Protein AF-A0A7S3Z0P9-F1 (afdb_monomer)

Radius of gyration: 19.39 Å; Cα contacts (8 Å, |Δi|>4): 156; chains: 1; bounding box: 44×43×57 Å

Structure (mmCIF, N/CA/C/O backbone):
data_AF-A0A7S3Z0P9-F1
#
_entry.id   AF-A0A7S3Z0P9-F1
#
loop_
_atom_site.group_PDB
_atom_site.id
_atom_site.type_symbol
_atom_site.label_atom_id
_atom_site.label_alt_id
_atom_site.label_comp_id
_atom_site.label_asym_id
_atom_site.label_entity_id
_atom_site.label_seq_id
_atom_site.pdbx_PDB_ins_code
_atom_site.Cartn_x
_atom_site.Cartn_y
_atom_sit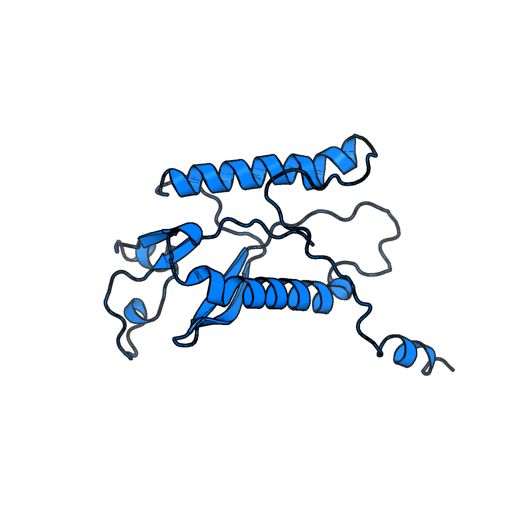e.Cartn_z
_atom_site.occupancy
_atom_site.B_iso_or_equiv
_atom_site.auth_seq_id
_atom_site.auth_comp_id
_atom_site.auth_asym_id
_atom_site.auth_atom_id
_atom_site.pdbx_PDB_model_num
ATOM 1 N N . PHE A 1 1 ? 6.925 -6.290 -12.777 1.00 82.88 1 PHE A N 1
ATOM 2 C CA . PHE A 1 1 ? 6.166 -5.414 -11.856 1.00 82.88 1 PHE A CA 1
ATOM 3 C C . PHE A 1 1 ? 7.035 -5.128 -10.646 1.00 82.88 1 PHE A C 1
ATOM 5 O O . PHE A 1 1 ? 7.783 -6.013 -10.249 1.00 82.88 1 PHE A O 1
ATOM 12 N N . PHE A 1 2 ? 6.942 -3.934 -10.067 1.00 87.25 2 PHE A N 1
ATOM 13 C CA . PHE A 1 2 ? 7.752 -3.536 -8.915 1.00 87.25 2 PHE A CA 1
ATOM 14 C C . PHE A 1 2 ? 6.842 -3.147 -7.755 1.00 87.25 2 PHE A C 1
ATOM 16 O O . PHE A 1 2 ? 5.815 -2.500 -7.970 1.00 87.25 2 PHE A O 1
ATOM 23 N N . LEU A 1 3 ? 7.211 -3.544 -6.539 1.00 91.06 3 LEU A N 1
ATOM 24 C CA . LEU A 1 3 ? 6.485 -3.199 -5.321 1.00 91.06 3 LEU A CA 1
ATOM 25 C C . LEU A 1 3 ? 7.387 -2.420 -4.368 1.00 91.06 3 LEU A C 1
ATOM 27 O O . LEU A 1 3 ? 8.445 -2.901 -3.971 1.00 91.06 3 LEU A O 1
ATOM 31 N N . HIS A 1 4 ? 6.949 -1.226 -3.979 1.00 90.88 4 HIS A N 1
ATOM 32 C CA . HIS A 1 4 ? 7.654 -0.434 -2.980 1.00 90.88 4 HIS A CA 1
ATOM 33 C C . HIS A 1 4 ? 7.457 -1.073 -1.594 1.00 90.88 4 HIS A C 1
ATOM 35 O O . HIS A 1 4 ? 6.323 -1.428 -1.253 1.00 90.88 4 HIS A O 1
ATOM 41 N N . PRO A 1 5 ? 8.512 -1.221 -0.776 1.00 87.94 5 PRO A N 1
ATOM 42 C CA . PRO A 1 5 ? 8.421 -1.945 0.492 1.00 87.94 5 PRO A CA 1
ATOM 43 C C . PRO A 1 5 ? 7.763 -1.123 1.604 1.00 87.94 5 PRO A C 1
ATOM 45 O O . PRO A 1 5 ? 7.182 -1.690 2.532 1.00 87.94 5 PRO A O 1
ATOM 48 N N . ASP A 1 6 ? 7.817 0.212 1.527 1.00 90.56 6 ASP A N 1
ATOM 49 C CA . ASP A 1 6 ? 7.107 1.050 2.491 1.00 90.56 6 ASP A CA 1
ATOM 50 C C . ASP A 1 6 ? 5.616 1.113 2.165 1.00 90.56 6 ASP A C 1
ATOM 52 O O . ASP A 1 6 ? 5.216 1.491 1.061 1.00 90.56 6 ASP A O 1
ATOM 56 N N . GLY A 1 7 ? 4.796 0.836 3.176 1.00 92.12 7 GLY A N 1
ATOM 57 C CA . GLY A 1 7 ? 3.352 1.014 3.149 1.00 92.12 7 GLY A CA 1
ATOM 58 C C . GLY A 1 7 ? 2.849 1.74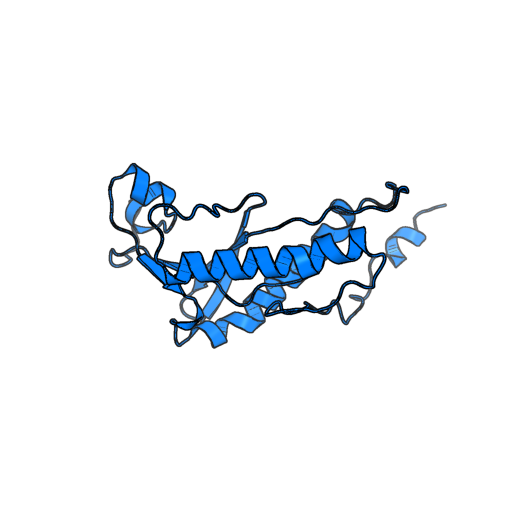0 4.395 1.00 92.12 7 GLY A C 1
ATOM 59 O O . GLY A 1 7 ? 3.593 2.006 5.342 1.00 92.12 7 GLY A O 1
ATOM 60 N N . TYR A 1 8 ? 1.552 2.050 4.407 1.00 93.50 8 TYR A N 1
ATOM 61 C CA . TYR A 1 8 ? 0.901 2.738 5.521 1.00 93.50 8 TYR A CA 1
ATOM 62 C C . TYR A 1 8 ? -0.428 2.083 5.888 1.00 93.50 8 TYR A C 1
ATOM 64 O O . TYR A 1 8 ? -1.339 1.983 5.067 1.00 93.50 8 TYR A O 1
ATOM 72 N N . CYS A 1 9 ? -0.575 1.727 7.159 1.00 93.62 9 CYS A N 1
ATOM 73 C CA . CYS A 1 9 ? -1.839 1.332 7.754 1.00 93.62 9 CYS A CA 1
ATOM 74 C C . CYS A 1 9 ? -2.671 2.582 8.054 1.00 93.62 9 CYS A C 1
ATOM 76 O O . CYS A 1 9 ? -2.242 3.478 8.788 1.00 93.62 9 CYS A O 1
ATOM 78 N N . ARG A 1 10 ? -3.885 2.638 7.501 1.00 93.06 10 ARG A N 1
ATOM 79 C CA . ARG A 1 10 ? -4.888 3.648 7.856 1.00 93.06 10 ARG A CA 1
ATOM 80 C C . ARG A 1 10 ? -5.730 3.099 8.997 1.00 93.06 10 ARG A C 1
ATOM 82 O O . ARG A 1 10 ? -6.455 2.126 8.806 1.00 93.06 10 ARG A O 1
ATOM 89 N N . VAL A 1 11 ? -5.632 3.714 10.168 1.00 91.00 11 VAL A N 1
ATOM 90 C CA . VAL A 1 11 ? -6.267 3.215 11.389 1.00 91.00 11 VAL A CA 1
ATOM 91 C C . VAL A 1 11 ? -7.410 4.142 11.780 1.00 91.00 11 VAL A C 1
ATOM 93 O O . VAL A 1 11 ? -7.240 5.361 11.882 1.00 91.00 11 VAL A O 1
ATOM 96 N N . ASN A 1 12 ? -8.583 3.548 11.993 1.00 91.69 12 ASN A N 1
ATOM 97 C CA . ASN A 1 12 ? -9.680 4.222 12.668 1.00 91.69 12 ASN A CA 1
ATOM 98 C C . ASN A 1 12 ? -9.326 4.312 14.162 1.00 91.69 12 ASN A C 1
ATOM 100 O O . ASN A 1 12 ? -9.103 3.267 14.770 1.00 91.69 12 ASN A O 1
ATOM 104 N N . PRO A 1 13 ? -9.236 5.512 14.761 1.00 86.50 13 PRO A N 1
ATOM 105 C CA . PRO A 1 13 ? -8.835 5.644 16.161 1.00 86.50 13 PRO A CA 1
ATOM 106 C C . PRO A 1 13 ? -9.916 5.173 17.142 1.00 86.50 13 PRO A C 1
ATOM 108 O O . PRO A 1 13 ? -9.651 5.068 18.334 1.00 86.50 13 PRO A O 1
ATOM 111 N N . THR A 1 14 ? -11.142 4.931 16.669 1.00 87.62 14 THR A N 1
ATOM 112 C CA . THR A 1 14 ? -12.215 4.395 17.508 1.00 87.62 14 THR A CA 1
ATOM 113 C C . THR A 1 14 ? -12.117 2.877 17.575 1.00 87.62 14 THR A C 1
ATOM 115 O O . THR A 1 14 ? -11.889 2.226 16.556 1.00 87.62 14 THR A O 1
ATOM 118 N N . GLU A 1 15 ? -12.341 2.317 18.765 1.00 89.31 15 GLU A N 1
ATOM 119 C CA . GLU A 1 15 ? -12.445 0.872 18.969 1.00 89.31 15 GLU A CA 1
ATOM 120 C C . GLU A 1 15 ? -13.442 0.256 17.977 1.00 89.31 15 GLU A C 1
ATOM 122 O O . GLU A 1 15 ? -14.592 0.700 17.863 1.00 89.31 15 GLU A O 1
ATOM 127 N N . TRP A 1 16 ? -12.996 -0.769 17.248 1.00 89.44 16 TRP A N 1
ATOM 128 C CA . TRP A 1 16 ? -13.850 -1.444 16.284 1.00 89.44 16 TRP A CA 1
ATOM 129 C C . TRP A 1 16 ? -14.974 -2.194 16.999 1.00 89.44 16 TRP A C 1
ATOM 131 O O . TRP A 1 16 ? -14.743 -2.968 17.927 1.00 89.44 16 TRP A O 1
ATOM 141 N N . LYS A 1 17 ? -16.206 -1.983 16.534 1.00 90.69 17 LYS A N 1
ATOM 142 C CA . LYS A 1 17 ? -17.403 -2.705 16.975 1.00 90.69 17 LYS A CA 1
ATOM 143 C C . LYS A 1 17 ? -18.256 -2.987 15.761 1.00 90.69 17 LYS A C 1
ATOM 145 O O . LYS A 1 17 ? -18.402 -2.107 14.913 1.00 90.69 17 LYS A O 1
ATOM 150 N N . MET A 1 18 ? -18.863 -4.168 15.697 1.00 92.19 18 MET A N 1
ATOM 151 C CA . MET A 1 18 ? -19.855 -4.462 14.667 1.00 92.19 18 MET A CA 1
ATOM 152 C C . MET A 1 18 ? -20.978 -3.419 14.743 1.00 92.19 18 MET A C 1
ATOM 154 O O . MET A 1 18 ? -21.643 -3.281 15.770 1.00 92.19 18 MET A O 1
ATOM 158 N N . SER A 1 19 ? -21.148 -2.623 13.688 1.00 92.19 19 SER A N 1
ATOM 159 C CA . SER A 1 19 ? -22.099 -1.515 13.692 1.00 92.19 19 SER A CA 1
ATOM 160 C C . SER A 1 19 ? -22.487 -1.100 12.281 1.00 92.19 19 SER A C 1
ATOM 162 O O . SER A 1 19 ? -21.635 -0.994 11.404 1.00 92.19 19 SER A O 1
ATOM 164 N N . ALA A 1 20 ? -23.755 -0.732 12.094 1.00 88.12 20 ALA A N 1
ATOM 165 C CA . ALA A 1 20 ? -24.222 -0.078 10.871 1.00 88.12 20 ALA A CA 1
ATOM 166 C C . ALA A 1 20 ? -23.673 1.357 10.707 1.00 88.12 20 ALA A C 1
ATOM 168 O O . ALA A 1 20 ? -23.778 1.958 9.637 1.00 88.12 20 ALA A O 1
ATOM 169 N N . LY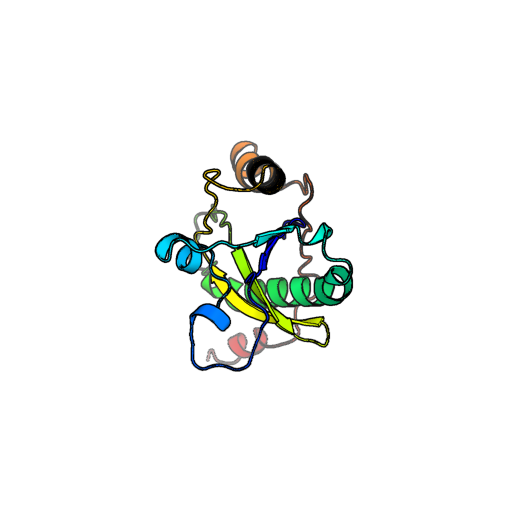S A 1 21 ? -23.076 1.945 11.756 1.00 88.06 21 LYS A N 1
ATOM 170 C CA . LYS A 1 21 ? -22.502 3.293 11.691 1.00 88.06 21 LYS A CA 1
ATOM 171 C C . LYS A 1 21 ? -21.230 3.281 10.847 1.00 88.06 21 LYS A C 1
ATOM 173 O O . LYS A 1 21 ? -20.173 2.863 11.315 1.00 88.06 21 LYS A O 1
ATOM 178 N N . LYS A 1 22 ? -21.312 3.853 9.641 1.00 86.25 22 LYS A N 1
ATOM 179 C CA . LYS A 1 22 ? -20.195 3.964 8.685 1.00 86.25 22 LYS A CA 1
ATOM 180 C C . LYS A 1 22 ? -18.884 4.431 9.320 1.00 86.25 22 LYS A C 1
ATOM 182 O O . LYS A 1 22 ? -17.841 3.862 9.033 1.00 86.25 22 LYS A O 1
ATOM 187 N N . GLY A 1 23 ? -18.930 5.428 10.206 1.00 86.12 23 GLY A N 1
ATOM 188 C CA . GLY A 1 23 ? -17.732 5.980 10.850 1.00 86.12 23 GLY A CA 1
ATOM 189 C C . GLY A 1 23 ? -16.926 4.993 11.698 1.00 86.12 23 GLY A C 1
ATOM 190 O O . GLY A 1 23 ? -15.760 5.261 11.946 1.00 86.12 23 GLY A O 1
ATOM 191 N N . LEU A 1 24 ? -17.513 3.861 12.098 1.00 87.44 24 LEU A N 1
ATOM 192 C CA . LEU A 1 24 ? -16.833 2.787 12.831 1.00 87.44 24 LEU A CA 1
ATOM 193 C C . LEU A 1 24 ? -16.273 1.693 11.910 1.00 87.44 24 LEU A C 1
ATOM 195 O O . LEU A 1 24 ? -15.471 0.880 12.350 1.00 87.44 24 LEU A O 1
ATOM 199 N N . GLN A 1 25 ? -16.689 1.670 10.640 1.00 91.00 25 GLN A N 1
ATOM 200 C CA . GLN A 1 25 ? -16.376 0.592 9.693 1.00 91.00 25 GLN A CA 1
ATOM 201 C C . GLN A 1 25 ? -15.408 1.013 8.581 1.00 91.00 25 GLN A C 1
ATOM 203 O O . GLN A 1 25 ? -15.055 0.198 7.737 1.00 91.00 25 GLN A O 1
ATOM 208 N N . VAL A 1 26 ? -14.998 2.285 8.535 1.00 93.12 26 VAL A N 1
ATOM 209 C CA . VAL A 1 26 ? -14.146 2.821 7.460 1.00 93.12 26 VAL A CA 1
ATOM 210 C C . VAL A 1 26 ? -12.800 3.302 7.979 1.00 93.12 26 VAL A C 1
ATOM 212 O O . VAL A 1 26 ? -12.678 3.763 9.113 1.00 93.12 26 VAL A O 1
ATOM 215 N N . THR A 1 27 ? -11.800 3.255 7.102 1.00 94.69 27 THR A N 1
ATOM 216 C CA . THR A 1 27 ? -10.431 3.729 7.363 1.00 94.69 27 THR A CA 1
ATOM 217 C C . THR A 1 27 ? -9.986 4.824 6.383 1.00 94.69 27 THR A C 1
ATOM 219 O O . THR A 1 27 ? -8.881 5.354 6.493 1.00 94.69 27 THR A O 1
ATOM 222 N N . ASN A 1 28 ? -10.837 5.227 5.428 1.00 92.94 28 ASN A N 1
ATOM 223 C CA . ASN A 1 28 ? -10.498 6.241 4.428 1.00 92.94 28 ASN A CA 1
ATOM 224 C C . ASN A 1 28 ? -10.190 7.597 5.079 1.00 92.94 28 ASN A C 1
ATOM 226 O O . ASN A 1 28 ? -11.076 8.256 5.619 1.00 92.94 28 ASN A O 1
ATOM 230 N N . VAL A 1 29 ? -8.962 8.092 4.915 1.00 89.81 29 VAL A N 1
ATOM 231 C CA . VAL A 1 29 ? -8.528 9.408 5.425 1.00 89.81 29 VAL A CA 1
ATOM 232 C C . VAL A 1 29 ? -9.449 10.549 4.972 1.00 89.81 29 VAL A C 1
ATOM 234 O O . VAL A 1 29 ? -9.710 11.481 5.730 1.00 89.81 29 VAL A O 1
ATOM 237 N N . SER A 1 30 ? -9.963 10.492 3.740 1.00 89.50 30 SER A N 1
ATOM 238 C CA . SER A 1 30 ? -10.878 11.506 3.201 1.00 89.50 30 SER A CA 1
ATOM 239 C C . SER A 1 30 ? -12.193 11.591 3.980 1.00 89.50 30 SER A C 1
ATOM 241 O O . SER A 1 30 ? -12.712 12.691 4.165 1.00 89.50 30 SER A O 1
ATOM 243 N N . TYR A 1 31 ? -12.708 10.463 4.481 1.00 92.38 31 TYR A N 1
ATOM 244 C CA . TYR A 1 31 ? -13.899 10.429 5.325 1.00 92.38 31 TYR A CA 1
ATOM 245 C C . TYR A 1 31 ? -13.656 11.185 6.635 1.00 92.38 31 TYR A C 1
ATOM 247 O O . TYR A 1 31 ? -14.411 12.102 6.957 1.00 92.38 31 TYR A O 1
ATOM 255 N N . PHE A 1 32 ? -12.564 10.867 7.338 1.00 91.00 32 PHE A N 1
ATOM 256 C CA . PHE A 1 32 ? -12.206 11.530 8.595 1.00 91.00 32 PHE A CA 1
ATOM 257 C C . PHE A 1 32 ? -11.961 13.027 8.392 1.00 91.00 32 PHE A C 1
ATOM 259 O O . PHE A 1 32 ? -12.541 13.839 9.107 1.00 91.00 32 PHE A O 1
ATOM 266 N N . LYS A 1 33 ? -11.219 13.416 7.343 1.00 88.94 33 LYS A N 1
ATOM 267 C CA . LYS A 1 33 ? -10.998 14.831 6.997 1.00 88.94 33 LYS A CA 1
ATOM 268 C C . LYS A 1 33 ? -12.305 15.591 6.764 1.00 88.94 33 LYS A C 1
ATOM 270 O O . LYS A 1 33 ? -12.481 16.666 7.325 1.00 88.94 33 LYS A O 1
ATOM 275 N N . ARG A 1 34 ? -13.234 15.041 5.969 1.00 91.62 34 ARG A N 1
ATOM 276 C CA . ARG A 1 34 ? -14.539 15.680 5.697 1.00 91.62 34 ARG A CA 1
ATOM 277 C C . ARG A 1 34 ? -15.403 15.820 6.948 1.00 91.62 34 ARG A C 1
ATOM 279 O O . ARG A 1 34 ? -16.220 16.728 7.017 1.00 91.62 34 ARG A O 1
ATOM 286 N N . LYS A 1 35 ? -15.251 14.912 7.912 1.00 91.25 35 LYS A N 1
ATOM 287 C CA . LYS A 1 35 ? -15.982 14.927 9.185 1.00 91.25 35 LYS A CA 1
ATOM 288 C C . LYS A 1 35 ? -15.247 15.670 10.304 1.00 91.25 35 LYS A C 1
ATOM 290 O O . LYS A 1 35 ? -15.751 15.688 11.418 1.00 91.25 35 LYS A O 1
ATOM 295 N N . ASN A 1 36 ? -14.093 16.273 10.009 1.00 90.19 36 ASN A N 1
ATOM 296 C CA . ASN A 1 36 ? -13.209 16.895 10.994 1.00 90.19 36 ASN A CA 1
ATOM 297 C C . ASN A 1 36 ? -12.865 15.954 12.168 1.00 90.19 36 ASN A C 1
ATOM 299 O O . ASN A 1 36 ? -12.836 16.359 13.325 1.00 90.19 36 ASN A O 1
ATOM 303 N N . LEU A 1 37 ? -12.650 14.675 11.853 1.00 88.94 37 LEU A N 1
ATOM 304 C CA . LEU A 1 37 ? -12.281 13.633 12.805 1.00 88.94 37 LEU A CA 1
ATOM 305 C C . LEU A 1 37 ? -10.787 13.324 12.710 1.00 88.94 37 LEU A C 1
ATOM 307 O O . LEU A 1 37 ? -10.175 13.423 11.640 1.00 88.94 37 LEU A O 1
ATOM 311 N N . THR A 1 38 ? -10.221 12.880 13.827 1.00 87.31 38 THR A N 1
ATOM 312 C CA . THR A 1 38 ? -8.852 12.366 13.890 1.00 87.31 38 THR A CA 1
ATOM 313 C C . THR A 1 38 ? -8.738 11.052 13.118 1.00 87.31 38 THR A C 1
ATOM 315 O O . THR A 1 38 ? -9.663 10.243 13.094 1.00 87.31 38 THR A O 1
ATOM 318 N N . TYR A 1 39 ? -7.588 10.834 12.487 1.00 88.38 39 TYR A N 1
ATOM 319 C CA . TYR A 1 39 ? -7.205 9.570 11.865 1.00 88.38 39 TYR A CA 1
ATOM 320 C C . TYR A 1 39 ? -5.732 9.306 12.157 1.00 88.38 39 TYR A C 1
ATOM 322 O O . TYR A 1 39 ? -4.955 10.252 12.313 1.00 88.38 39 TYR A O 1
ATOM 330 N N . THR A 1 40 ? -5.343 8.035 12.160 1.00 89.25 40 THR A N 1
ATOM 331 C CA . THR A 1 40 ? -3.952 7.640 12.395 1.00 89.25 40 THR A CA 1
ATOM 332 C C . THR A 1 40 ? -3.397 6.949 11.157 1.00 89.25 40 THR A C 1
ATOM 334 O O . THR A 1 40 ? -4.068 6.132 10.523 1.00 89.25 40 THR A O 1
ATOM 337 N N . LEU A 1 41 ? -2.169 7.311 10.795 1.00 90.94 41 LEU A N 1
ATOM 338 C CA . LEU A 1 41 ? -1.384 6.638 9.767 1.00 90.94 41 LEU A CA 1
ATOM 339 C C . LEU A 1 41 ? -0.175 6.023 10.446 1.00 90.94 41 LEU A C 1
ATOM 341 O O . LEU A 1 41 ? 0.571 6.733 11.115 1.00 90.94 41 LEU A O 1
ATOM 345 N N . VAL A 1 42 ? -0.004 4.718 10.280 1.00 91.38 42 VAL A N 1
ATOM 346 C CA . VAL A 1 42 ? 1.099 3.970 10.883 1.00 91.38 42 VAL A CA 1
ATOM 347 C C . VAL A 1 42 ? 1.910 3.344 9.754 1.00 91.38 42 VAL A C 1
ATOM 349 O O . VAL A 1 42 ? 1.320 2.630 8.944 1.00 91.38 42 VAL A O 1
ATOM 352 N N . PRO A 1 43 ? 3.226 3.591 9.653 1.00 93.31 43 PRO A N 1
ATOM 353 C CA . PRO A 1 43 ? 4.080 2.853 8.728 1.00 93.31 43 PRO A CA 1
ATOM 354 C C . PRO A 1 43 ? 3.924 1.349 8.928 1.00 93.31 43 PRO A C 1
ATOM 356 O O . PRO A 1 43 ? 3.931 0.882 10.066 1.00 93.31 43 PRO A O 1
ATOM 359 N N . THR A 1 44 ? 3.842 0.575 7.850 1.00 93.12 44 THR A N 1
ATOM 360 C CA . THR A 1 44 ? 3.737 -0.892 7.940 1.00 93.12 44 THR A CA 1
ATOM 361 C C . THR A 1 44 ? 4.916 -1.509 8.686 1.00 93.12 44 THR A C 1
ATOM 363 O O . THR A 1 44 ? 4.723 -2.434 9.466 1.00 93.12 44 THR A O 1
ATOM 366 N N . LYS A 1 45 ? 6.116 -0.931 8.552 1.00 91.00 45 LYS A N 1
ATOM 367 C CA . LYS A 1 45 ? 7.313 -1.329 9.314 1.00 91.00 45 LYS A CA 1
ATOM 368 C C . LYS A 1 45 ? 7.173 -1.195 10.837 1.00 91.00 45 LYS A C 1
ATOM 370 O O . LYS A 1 45 ? 7.899 -1.854 11.569 1.00 91.00 45 LYS A O 1
ATOM 375 N N . ASN A 1 46 ? 6.257 -0.349 11.317 1.00 92.94 46 ASN A N 1
ATOM 376 C CA . ASN A 1 46 ? 5.987 -0.180 12.747 1.00 92.94 46 ASN A CA 1
ATOM 377 C C . ASN A 1 46 ? 4.931 -1.172 13.259 1.00 92.94 46 ASN A C 1
ATOM 379 O O . ASN A 1 46 ? 4.646 -1.194 14.453 1.00 92.94 46 ASN A O 1
ATOM 383 N N . TRP A 1 47 ? 4.322 -1.973 12.382 1.00 91.50 47 TRP A N 1
ATOM 384 C CA . TRP A 1 47 ? 3.395 -3.021 12.778 1.00 91.50 47 TRP A CA 1
ATOM 385 C C . TRP A 1 47 ? 4.136 -4.356 12.894 1.00 91.50 47 TRP A C 1
ATOM 387 O O . TRP A 1 47 ? 4.502 -4.970 11.896 1.00 91.50 47 TRP A O 1
ATOM 397 N N . THR A 1 48 ? 4.334 -4.815 14.132 1.00 92.56 48 THR A N 1
ATOM 398 C CA . THR A 1 48 ? 5.142 -6.000 14.471 1.00 92.56 48 THR A CA 1
ATOM 399 C C . THR A 1 48 ? 4.733 -7.268 13.720 1.00 92.56 48 THR A C 1
ATOM 401 O O . THR A 1 48 ? 5.596 -8.044 13.323 1.00 92.56 48 THR A O 1
ATOM 404 N N . ASP A 1 49 ? 3.436 -7.469 13.476 1.00 92.88 49 ASP A N 1
ATOM 405 C CA . ASP A 1 49 ? 2.927 -8.656 12.781 1.00 92.88 49 ASP A CA 1
ATOM 406 C C . ASP A 1 49 ? 2.772 -8.475 11.263 1.00 92.88 49 ASP A C 1
ATOM 408 O O . ASP A 1 49 ? 2.383 -9.420 10.572 1.00 92.88 49 ASP A O 1
ATOM 412 N N . PHE A 1 50 ? 3.114 -7.305 10.707 1.00 91.12 50 PHE A N 1
ATOM 413 C CA . PHE A 1 50 ? 3.064 -7.069 9.260 1.00 91.12 50 PHE A CA 1
ATOM 414 C C . PHE A 1 50 ? 3.813 -8.131 8.431 1.00 91.12 50 PHE A C 1
ATOM 416 O O . PHE A 1 50 ? 3.255 -8.572 7.418 1.00 91.12 50 PHE A O 1
ATOM 423 N N . PRO A 1 51 ? 4.996 -8.639 8.850 1.00 94.25 51 PRO A N 1
ATOM 424 C CA . PRO A 1 51 ? 5.688 -9.702 8.122 1.00 94.25 51 PRO A CA 1
ATOM 425 C C . PRO A 1 51 ? 4.842 -10.965 7.896 1.00 94.25 51 PRO A C 1
ATOM 427 O O . PRO A 1 51 ? 5.005 -11.626 6.873 1.00 94.25 51 PRO A O 1
ATOM 430 N N . ARG A 1 52 ? 3.876 -11.273 8.778 1.00 94.75 52 ARG A N 1
ATOM 431 C CA . ARG A 1 52 ? 2.963 -12.423 8.616 1.00 94.75 52 ARG A CA 1
ATOM 432 C C . ARG A 1 52 ? 2.035 -12.283 7.402 1.00 94.75 52 ARG A C 1
ATOM 434 O O . ARG A 1 52 ? 1.551 -13.283 6.878 1.00 94.75 52 ARG A O 1
ATOM 441 N N . SER A 1 53 ? 1.784 -11.049 6.961 1.00 95.62 53 SER A N 1
ATOM 442 C CA . SER A 1 53 ? 0.925 -10.734 5.811 1.00 95.62 53 SER A CA 1
ATOM 443 C C . SER A 1 53 ? 1.715 -10.468 4.527 1.00 95.62 53 SER A C 1
ATOM 445 O O . SER A 1 53 ? 1.158 -10.609 3.439 1.00 95.62 53 SER A O 1
ATOM 447 N N . TRP A 1 54 ? 2.993 -10.086 4.631 1.00 93.75 54 TRP A N 1
ATOM 448 C CA . TRP A 1 54 ? 3.768 -9.515 3.523 1.00 93.75 54 TRP A CA 1
ATOM 449 C C . TRP A 1 54 ? 3.853 -10.421 2.291 1.00 93.75 54 TRP A C 1
ATOM 451 O O . TRP A 1 54 ? 3.472 -10.007 1.199 1.00 93.75 54 TRP A O 1
ATOM 461 N N . GLU A 1 55 ? 4.238 -11.687 2.455 1.00 92.62 55 GLU A N 1
ATOM 462 C CA . GLU A 1 55 ? 4.339 -12.628 1.327 1.00 92.62 55 GLU A CA 1
ATOM 463 C C . GLU A 1 55 ? 2.988 -12.865 0.633 1.00 92.62 55 GLU A C 1
ATOM 465 O O . GLU A 1 55 ? 2.904 -13.001 -0.590 1.00 92.62 55 GLU A O 1
ATOM 470 N N . ARG A 1 56 ? 1.894 -12.856 1.404 1.00 94.81 56 ARG A N 1
ATOM 471 C CA . ARG A 1 56 ? 0.536 -12.974 0.858 1.00 94.81 56 ARG A CA 1
ATOM 472 C C . ARG A 1 56 ? 0.120 -11.706 0.105 1.00 94.81 56 ARG A C 1
ATOM 474 O O . ARG A 1 56 ? -0.537 -11.823 -0.927 1.00 94.81 56 ARG A O 1
ATOM 481 N N . ILE A 1 57 ? 0.523 -10.524 0.580 1.00 95.81 57 ILE A N 1
ATOM 482 C CA . ILE A 1 57 ? 0.319 -9.241 -0.110 1.00 95.81 57 ILE A CA 1
ATOM 483 C C . ILE A 1 57 ? 1.077 -9.236 -1.437 1.00 95.81 57 ILE A C 1
ATOM 485 O O . ILE A 1 57 ? 0.459 -8.999 -2.474 1.00 95.81 57 ILE A O 1
ATOM 489 N N . LYS A 1 58 ? 2.373 -9.576 -1.432 1.00 93.75 58 LYS A N 1
ATOM 490 C CA . LYS A 1 58 ? 3.186 -9.674 -2.653 1.00 93.75 58 LYS A CA 1
ATOM 491 C C . LYS A 1 58 ? 2.541 -10.594 -3.675 1.00 93.75 58 LYS A C 1
ATOM 493 O O . LYS A 1 58 ? 2.335 -10.199 -4.817 1.00 93.75 58 LYS A O 1
ATOM 498 N N . ARG A 1 59 ? 2.123 -11.787 -3.242 1.00 92.44 59 ARG A N 1
ATOM 499 C CA . ARG A 1 59 ? 1.414 -12.736 -4.104 1.00 92.44 59 ARG A CA 1
ATOM 500 C C . ARG A 1 59 ? 0.126 -12.148 -4.685 1.00 92.44 59 ARG A C 1
ATOM 502 O O . ARG A 1 59 ? -0.122 -12.329 -5.872 1.00 92.44 59 ARG A O 1
ATOM 509 N N . ALA A 1 60 ? -0.689 -11.467 -3.880 1.00 94.69 60 ALA A N 1
ATOM 510 C CA . ALA A 1 60 ? -1.931 -10.856 -4.351 1.00 94.69 60 ALA A CA 1
ATOM 511 C C . ALA A 1 60 ? -1.678 -9.743 -5.385 1.00 94.69 60 ALA A C 1
ATOM 513 O O . ALA A 1 60 ? -2.372 -9.697 -6.401 1.00 94.69 60 ALA A O 1
ATOM 514 N N . VAL A 1 61 ? -0.665 -8.896 -5.165 1.00 95.00 61 VAL A N 1
ATOM 515 C CA . VAL A 1 61 ? -0.235 -7.869 -6.130 1.00 95.00 61 VAL A CA 1
ATOM 516 C C . VAL A 1 61 ? 0.234 -8.526 -7.428 1.00 95.00 61 VAL A C 1
ATOM 518 O O . VAL A 1 61 ? -0.292 -8.198 -8.489 1.00 95.00 61 VAL A O 1
ATOM 521 N N . THR A 1 62 ? 1.143 -9.506 -7.353 1.00 91.56 62 THR A N 1
ATOM 522 C CA . THR A 1 62 ? 1.653 -10.227 -8.530 1.00 91.56 62 THR A CA 1
ATOM 523 C C . THR A 1 62 ? 0.525 -10.849 -9.342 1.00 91.56 62 THR A C 1
ATOM 525 O O . THR A 1 62 ? 0.461 -10.630 -10.547 1.00 91.56 62 THR A O 1
ATOM 528 N N . LEU A 1 63 ? -0.380 -11.592 -8.695 1.00 91.25 63 LEU A N 1
ATOM 529 C CA . LEU A 1 63 ? -1.507 -12.228 -9.380 1.00 91.25 63 LEU A CA 1
ATOM 530 C C . LEU A 1 63 ? -2.409 -11.182 -10.040 1.00 91.25 63 LEU A C 1
ATOM 532 O O . LEU A 1 63 ? -2.717 -11.313 -11.215 1.00 91.25 63 LEU A O 1
ATOM 536 N N . THR A 1 64 ? -2.767 -10.107 -9.334 1.00 92.69 64 THR A N 1
ATOM 537 C CA . THR A 1 64 ? -3.618 -9.045 -9.899 1.00 92.69 64 THR A CA 1
ATOM 538 C C . THR A 1 64 ? -2.986 -8.417 -11.142 1.00 92.69 64 THR A C 1
ATOM 540 O O . THR A 1 64 ? -3.651 -8.225 -12.158 1.00 92.69 64 THR A O 1
ATOM 543 N N . CYS A 1 65 ? -1.692 -8.116 -11.079 1.00 89.25 65 CYS A N 1
ATOM 544 C CA . CYS A 1 65 ? -0.948 -7.532 -12.184 1.00 89.25 65 CYS A CA 1
ATOM 545 C C . CYS A 1 65 ? -0.819 -8.489 -13.381 1.00 89.25 65 CYS A C 1
ATOM 547 O O . CYS A 1 65 ? -1.007 -8.061 -14.515 1.00 89.25 65 CYS A O 1
ATOM 549 N N . VAL A 1 66 ? -0.544 -9.776 -13.144 1.00 86.75 66 VAL A N 1
ATOM 550 C CA . VAL A 1 66 ? -0.418 -10.786 -14.210 1.00 86.75 66 VAL A CA 1
ATOM 551 C C . VAL A 1 66 ? -1.763 -11.050 -14.882 1.00 86.75 66 VAL A C 1
ATOM 553 O O . VAL A 1 66 ? -1.845 -11.010 -16.103 1.00 86.75 66 VAL A O 1
ATOM 556 N N . GLU A 1 67 ? -2.832 -11.249 -14.110 1.00 87.62 67 GLU A N 1
ATOM 557 C CA . GLU A 1 67 ? -4.174 -11.524 -14.652 1.00 87.62 67 GLU A CA 1
ATOM 558 C C . GLU A 1 67 ? -4.739 -10.350 -15.473 1.00 87.62 67 GLU A C 1
ATOM 560 O O . GLU A 1 67 ? -5.617 -10.530 -16.313 1.00 87.62 67 GLU A O 1
ATOM 565 N N . THR A 1 68 ? -4.232 -9.132 -15.256 1.00 86.25 68 THR A N 1
ATOM 566 C CA . THR A 1 68 ? -4.657 -7.929 -15.991 1.00 86.25 68 THR A CA 1
ATOM 567 C C . THR A 1 68 ? -3.677 -7.503 -17.087 1.00 86.25 68 THR A C 1
ATOM 569 O O . THR A 1 68 ? -3.998 -6.604 -17.867 1.00 86.25 68 THR A O 1
ATOM 572 N N . GLN A 1 69 ? -2.513 -8.152 -17.209 1.00 83.38 69 GLN A N 1
ATOM 573 C CA . GLN A 1 69 ? -1.419 -7.697 -18.075 1.00 83.38 69 GLN A CA 1
ATOM 574 C C . GLN A 1 69 ? -1.822 -7.598 -19.554 1.00 83.38 69 GLN A C 1
ATOM 576 O O . GLN A 1 69 ? -1.480 -6.620 -20.211 1.00 83.38 69 GLN A O 1
ATOM 581 N N . ASP A 1 70 ? -2.602 -8.557 -20.061 1.00 79.56 70 ASP A N 1
ATOM 582 C CA . ASP A 1 70 ? -2.981 -8.628 -21.479 1.00 79.56 70 ASP A CA 1
ATOM 583 C C . ASP A 1 70 ? -3.961 -7.510 -21.868 1.00 79.56 70 ASP A C 1
ATOM 585 O O . ASP A 1 70 ? -4.000 -7.067 -23.017 1.00 79.56 70 ASP A O 1
ATOM 589 N N . ILE A 1 71 ? -4.746 -7.029 -20.897 1.00 80.50 71 ILE A N 1
ATOM 590 C CA . ILE A 1 71 ? -5.658 -5.891 -21.064 1.00 80.50 71 ILE A CA 1
ATOM 591 C C . ILE A 1 71 ? -4.867 -4.579 -21.004 1.00 80.50 71 ILE A C 1
ATOM 593 O O . ILE A 1 71 ? -5.148 -3.648 -21.757 1.00 80.50 71 ILE A O 1
ATOM 597 N N . MET A 1 72 ? -3.871 -4.513 -20.117 1.00 74.56 72 MET A N 1
ATOM 598 C CA . MET A 1 72 ? -3.040 -3.327 -19.889 1.00 74.56 72 MET A CA 1
ATOM 599 C C . MET A 1 72 ? -1.988 -3.118 -20.990 1.00 74.56 72 MET A C 1
ATOM 601 O O . MET A 1 72 ? -1.603 -1.984 -21.264 1.00 74.56 72 MET A O 1
ATOM 605 N N . HIS A 1 73 ? -1.567 -4.195 -21.655 1.00 69.81 73 HIS A N 1
ATOM 606 C CA . HIS A 1 73 ? -0.614 -4.196 -22.764 1.00 69.81 73 HIS A CA 1
ATOM 607 C C . HIS A 1 73 ? -1.218 -4.885 -23.998 1.00 69.81 73 HIS A C 1
ATOM 609 O O . HIS A 1 73 ? -0.803 -5.987 -24.364 1.00 69.81 73 HIS A O 1
ATOM 615 N N . PRO A 1 74 ? -2.204 -4.264 -24.672 1.00 59.50 74 PRO A N 1
ATOM 616 C CA . PRO A 1 74 ? -2.851 -4.894 -25.809 1.00 59.50 74 PRO A CA 1
ATOM 617 C C . PRO A 1 74 ? -1.837 -5.120 -26.948 1.00 59.50 74 PRO A C 1
ATOM 619 O O . PRO A 1 74 ? -1.138 -4.182 -27.344 1.00 59.50 74 PRO A O 1
ATOM 622 N N . PRO A 1 75 ? -1.804 -6.317 -27.567 1.00 56.03 75 PRO A N 1
ATOM 623 C CA . PRO A 1 75 ? -0.776 -6.728 -28.537 1.00 56.03 75 PRO A CA 1
ATOM 624 C C . PRO A 1 75 ? -0.745 -5.920 -29.850 1.00 56.03 75 PRO A C 1
ATOM 626 O O . PRO A 1 75 ? 0.041 -6.220 -30.743 1.00 56.03 75 PRO A O 1
ATOM 629 N N . ARG A 1 76 ? -1.607 -4.907 -30.003 1.00 52.94 76 ARG A N 1
ATOM 630 C CA . ARG A 1 76 ? -1.739 -4.076 -31.210 1.00 52.94 76 ARG A CA 1
ATOM 631 C C . ARG A 1 76 ? -1.064 -2.705 -31.123 1.00 52.94 76 ARG A C 1
ATOM 633 O O . ARG A 1 76 ? -1.102 -1.974 -32.108 1.00 52.94 76 ARG A O 1
ATOM 640 N N . GLN A 1 77 ? -0.438 -2.339 -30.004 1.00 50.62 77 GLN A N 1
ATOM 641 C CA . GLN A 1 77 ? 0.371 -1.116 -29.937 1.00 50.62 77 GLN A CA 1
ATOM 642 C C . GLN A 1 77 ? 1.806 -1.406 -30.392 1.00 50.62 77 GLN A C 1
ATOM 644 O O . GLN A 1 77 ? 2.716 -1.589 -29.594 1.00 50.62 77 GLN A O 1
ATOM 649 N N . SER A 1 78 ? 2.001 -1.457 -31.709 1.00 48.19 78 SER A N 1
ATOM 650 C CA . SER A 1 78 ? 3.280 -1.749 -32.367 1.00 48.19 78 SER A CA 1
ATOM 651 C C . SER A 1 78 ? 4.307 -0.605 -32.331 1.00 48.19 78 SER A C 1
ATOM 653 O O . SER A 1 78 ? 5.355 -0.734 -32.949 1.00 48.19 78 SER A O 1
ATOM 655 N N . ASN A 1 79 ? 4.056 0.487 -31.597 1.00 49.59 79 ASN A N 1
ATOM 656 C CA . ASN A 1 79 ? 5.010 1.590 -31.415 1.00 49.59 79 ASN A CA 1
ATOM 657 C C . ASN A 1 79 ? 5.423 1.738 -29.939 1.00 49.59 79 ASN A C 1
ATOM 659 O O . ASN A 1 79 ? 5.130 2.720 -29.269 1.00 49.59 79 ASN A O 1
ATOM 663 N N . ASN A 1 80 ? 6.075 0.694 -29.441 1.00 51.28 80 ASN A N 1
ATOM 664 C CA . ASN A 1 80 ? 7.293 0.700 -28.627 1.00 51.28 80 ASN A CA 1
ATOM 665 C C . ASN A 1 80 ? 7.566 1.765 -27.538 1.00 51.28 80 ASN A C 1
ATOM 667 O O . ASN A 1 80 ? 8.741 2.019 -27.305 1.00 51.28 80 ASN A O 1
ATOM 671 N N . ARG A 1 81 ? 6.585 2.353 -26.833 1.00 55.81 81 ARG A N 1
ATOM 672 C CA . ARG A 1 81 ? 6.816 2.987 -25.507 1.00 55.81 81 ARG A CA 1
ATOM 673 C C . ARG A 1 81 ? 5.602 2.832 -24.588 1.00 55.81 81 ARG A C 1
ATOM 675 O O . ARG A 1 81 ? 4.716 3.680 -24.537 1.00 55.81 81 ARG A O 1
ATOM 682 N N . SER A 1 82 ? 5.574 1.719 -23.863 1.00 59.81 82 SER A N 1
ATOM 683 C CA . SER A 1 82 ? 4.657 1.457 -22.752 1.00 59.81 82 SER A CA 1
ATOM 684 C C . SER A 1 82 ? 4.927 2.434 -21.607 1.00 59.81 82 SER A C 1
ATOM 686 O O . SER A 1 82 ? 6.014 2.432 -21.036 1.00 59.81 82 SER A O 1
ATOM 688 N N . GLY A 1 83 ? 3.949 3.278 -21.281 1.00 70.94 83 GLY A N 1
ATOM 689 C CA . GLY A 1 83 ? 4.037 4.168 -20.125 1.00 70.94 83 GLY A CA 1
ATOM 690 C C . GLY A 1 83 ? 4.108 3.391 -18.809 1.00 70.94 83 GLY A C 1
ATOM 691 O O . GLY A 1 83 ? 3.601 2.274 -18.697 1.00 70.94 83 GLY A O 1
ATOM 692 N N . TYR A 1 84 ? 4.712 4.005 -17.798 1.00 79.50 84 TYR A N 1
ATOM 693 C CA . TYR A 1 84 ? 4.715 3.482 -16.436 1.00 79.50 84 TYR A CA 1
ATOM 694 C C . TYR A 1 84 ? 3.515 4.028 -15.665 1.00 79.50 84 TYR A C 1
ATOM 696 O O . TYR A 1 84 ? 3.101 5.171 -15.860 1.00 79.50 84 TYR A O 1
ATOM 704 N N . MET A 1 85 ? 2.962 3.215 -14.769 1.00 85.19 85 MET A N 1
ATOM 705 C CA . MET A 1 85 ? 1.849 3.607 -13.908 1.00 85.19 85 MET A CA 1
ATOM 706 C C . MET A 1 85 ? 2.153 3.277 -12.455 1.00 85.19 85 MET A C 1
ATOM 708 O O . MET A 1 85 ? 2.616 2.183 -12.135 1.00 85.19 85 MET A O 1
ATOM 712 N N . LEU A 1 86 ? 1.847 4.230 -11.577 1.00 89.50 86 LEU A N 1
ATOM 713 C CA . LEU A 1 86 ? 1.896 4.048 -10.135 1.00 89.50 86 LEU A CA 1
ATOM 714 C C . LEU A 1 86 ? 0.501 3.673 -9.630 1.00 89.50 86 LEU A C 1
ATOM 716 O O . LEU A 1 86 ? -0.433 4.471 -9.713 1.00 89.50 86 LEU A O 1
ATOM 720 N N . PHE A 1 87 ? 0.382 2.482 -9.052 1.00 93.44 87 PHE A N 1
ATOM 721 C CA . PHE A 1 87 ? -0.839 2.013 -8.404 1.00 93.44 87 PHE A CA 1
ATOM 722 C C . PHE A 1 87 ? -0.668 1.985 -6.886 1.00 93.44 87 PHE A C 1
ATOM 724 O O . PHE A 1 87 ? 0.417 1.694 -6.385 1.00 93.44 87 PHE A O 1
ATOM 731 N N . ALA A 1 88 ? -1.754 2.217 -6.148 1.00 95.06 88 ALA A N 1
ATOM 732 C CA . ALA A 1 88 ? -1.824 1.876 -4.729 1.00 95.06 88 ALA A CA 1
ATOM 733 C C . ALA A 1 88 ? -2.843 0.766 -4.497 1.00 95.06 88 ALA A C 1
ATOM 735 O O . ALA A 1 88 ? -4.004 0.889 -4.882 1.00 95.06 88 ALA A O 1
ATOM 736 N N . PHE A 1 89 ? -2.398 -0.298 -3.842 1.00 97.44 89 PHE A N 1
ATOM 737 C CA . PHE A 1 89 ? -3.236 -1.424 -3.466 1.00 97.44 89 PHE A CA 1
ATOM 738 C C . PHE A 1 89 ? -3.714 -1.238 -2.029 1.00 97.44 89 PHE A C 1
ATOM 740 O O . PHE A 1 89 ? -2.903 -1.117 -1.109 1.00 97.44 89 PHE A O 1
ATOM 747 N N . ASP A 1 90 ? -5.028 -1.252 -1.837 1.00 97.62 90 ASP A N 1
ATOM 748 C CA . ASP A 1 90 ? -5.637 -1.167 -0.519 1.00 97.62 90 ASP A CA 1
ATOM 749 C C . ASP A 1 90 ? -6.033 -2.572 -0.056 1.00 97.62 90 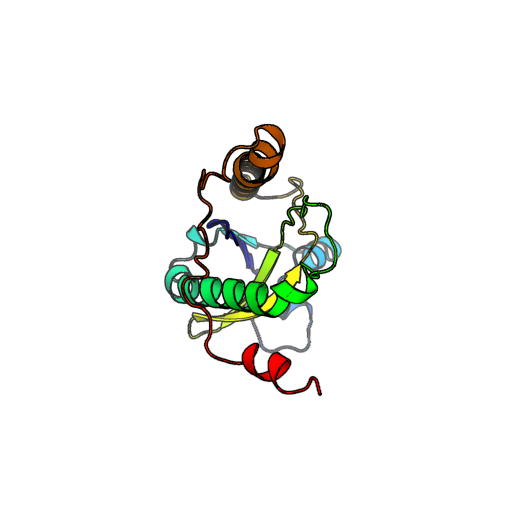ASP A C 1
ATOM 751 O O . ASP A 1 90 ? -6.867 -3.239 -0.670 1.00 97.62 90 ASP A O 1
ATOM 755 N N . PHE A 1 91 ? -5.449 -3.013 1.058 1.00 97.81 91 PHE A N 1
ATOM 756 C CA . PHE A 1 91 ? -5.758 -4.296 1.684 1.00 97.81 91 PHE A CA 1
ATOM 757 C C . PHE A 1 91 ? -6.464 -4.101 3.027 1.00 97.81 91 PHE A C 1
ATOM 759 O O . PHE A 1 91 ? -6.124 -3.200 3.798 1.00 97.81 91 PHE A O 1
ATOM 766 N N . LEU A 1 92 ? -7.404 -4.993 3.335 1.00 97.00 92 LEU A N 1
ATOM 767 C CA . LEU A 1 92 ? -7.881 -5.240 4.692 1.00 97.00 92 LEU A CA 1
ATOM 768 C C . LEU A 1 92 ? -7.196 -6.495 5.223 1.00 97.00 92 LEU A C 1
ATOM 770 O O . LEU A 1 92 ? -7.209 -7.524 4.552 1.00 97.00 92 LEU A O 1
ATOM 774 N N . ILE A 1 93 ? -6.613 -6.426 6.417 1.00 96.06 93 ILE A N 1
ATOM 775 C CA . ILE A 1 93 ? -6.019 -7.601 7.056 1.00 96.06 93 ILE A CA 1
ATOM 776 C C . ILE A 1 93 ? -6.964 -8.112 8.134 1.00 96.06 93 ILE A C 1
ATOM 778 O O . ILE A 1 93 ? -7.435 -7.329 8.960 1.00 96.06 93 ILE A O 1
ATOM 782 N N . ASP A 1 94 ? -7.261 -9.407 8.105 1.00 95.69 94 ASP A N 1
ATOM 783 C CA . ASP A 1 94 ? -8.083 -10.036 9.133 1.00 95.69 94 ASP A CA 1
ATOM 784 C C . ASP A 1 94 ? -7.264 -10.496 10.353 1.00 95.69 94 ASP A C 1
ATOM 786 O O . ASP A 1 94 ? -6.051 -10.304 10.454 1.00 95.69 94 ASP A O 1
ATOM 790 N N . ARG A 1 95 ? -7.970 -11.101 11.309 1.00 94.81 95 ARG A N 1
ATOM 791 C CA . ARG A 1 95 ? -7.431 -11.597 12.586 1.00 94.81 95 ARG A CA 1
ATOM 792 C C . ARG A 1 95 ? -6.417 -12.737 12.425 1.00 94.81 95 ARG A C 1
ATOM 794 O O . ARG A 1 95 ? -5.616 -12.940 13.329 1.00 94.81 95 ARG A O 1
ATOM 801 N N . ASP A 1 96 ? -6.418 -13.425 11.284 1.00 96.44 96 ASP A N 1
ATOM 802 C CA . ASP A 1 96 ? -5.491 -14.516 10.958 1.00 96.44 96 ASP A CA 1
ATOM 803 C C . ASP A 1 96 ? -4.342 -14.038 10.050 1.00 96.44 96 ASP A C 1
ATOM 805 O O . ASP A 1 96 ? -3.655 -14.839 9.402 1.00 96.44 96 ASP A O 1
ATOM 809 N N . TYR A 1 97 ? -4.133 -12.716 9.974 1.00 96.19 97 TYR A N 1
ATOM 810 C CA . TYR A 1 97 ? -3.130 -12.068 9.126 1.00 96.19 97 TYR A CA 1
ATOM 811 C C . TYR A 1 97 ? -3.290 -12.418 7.640 1.00 96.19 97 TYR A C 1
ATOM 813 O O . TYR A 1 97 ? -2.321 -12.479 6.875 1.00 96.19 97 TYR A O 1
ATOM 821 N N . LYS A 1 98 ? -4.518 -12.712 7.201 1.00 97.19 98 LYS A N 1
ATOM 822 C CA . LYS A 1 98 ? -4.814 -12.913 5.787 1.00 97.19 98 LYS A CA 1
ATOM 823 C C . LYS A 1 98 ? -5.169 -11.558 5.161 1.00 97.19 98 LYS A C 1
ATOM 825 O O . LYS A 1 98 ? -6.097 -10.891 5.627 1.00 97.19 98 LYS A O 1
ATOM 830 N N . PRO A 1 99 ? -4.452 -11.138 4.103 1.00 97.50 99 PRO A N 1
ATOM 831 C CA . PRO A 1 99 ? -4.797 -9.939 3.363 1.00 97.50 99 PRO A CA 1
ATOM 832 C C . PRO A 1 99 ? -5.971 -10.199 2.419 1.00 97.50 99 PRO A C 1
ATOM 834 O O . PRO A 1 99 ? -6.006 -11.195 1.694 1.00 97.50 99 PRO A O 1
ATOM 837 N N . TRP A 1 100 ? -6.896 -9.250 2.389 1.00 97.88 100 TRP A N 1
ATOM 838 C CA . TRP A 1 100 ? -8.018 -9.177 1.465 1.00 97.88 100 TRP A CA 1
ATOM 839 C C . TRP A 1 100 ? -7.857 -7.917 0.623 1.00 97.88 100 TRP A C 1
ATOM 841 O O . TRP A 1 100 ? -7.887 -6.808 1.157 1.00 97.88 100 TRP A O 1
ATOM 851 N N . LEU A 1 101 ? -7.636 -8.083 -0.683 1.00 97.94 101 LEU A N 1
ATOM 852 C CA . LEU A 1 101 ? -7.559 -6.958 -1.612 1.00 97.94 101 LEU A CA 1
ATOM 853 C C . LEU A 1 101 ? -8.934 -6.284 -1.693 1.00 97.94 101 LEU A C 1
ATOM 855 O O . LEU A 1 101 ? -9.916 -6.947 -2.021 1.00 97.94 101 LEU A O 1
ATOM 859 N N . LEU A 1 102 ? -9.001 -4.991 -1.377 1.00 97.50 102 LEU A N 1
ATOM 860 C CA . LEU A 1 102 ? -10.233 -4.204 -1.450 1.00 97.50 102 LEU A CA 1
ATOM 861 C C . LEU A 1 102 ? -10.356 -3.492 -2.795 1.00 97.50 102 LEU A C 1
ATOM 863 O O . LEU A 1 102 ? -11.372 -3.612 -3.472 1.00 97.50 102 LEU A O 1
ATOM 867 N N . GLU A 1 103 ? -9.324 -2.735 -3.164 1.00 97.06 103 GLU A N 1
ATOM 868 C CA . GLU A 1 103 ? -9.295 -1.930 -4.383 1.00 97.06 103 GLU A CA 1
ATOM 869 C C . GLU A 1 103 ? -7.856 -1.653 -4.838 1.00 97.06 103 GLU A C 1
ATOM 871 O O . GLU A 1 103 ? -6.904 -1.725 -4.053 1.00 97.06 103 GLU A O 1
ATOM 876 N N . VAL A 1 104 ? -7.714 -1.307 -6.120 1.00 96.38 104 VAL A N 1
ATOM 877 C CA . VAL A 1 104 ? -6.469 -0.817 -6.719 1.00 96.38 104 VAL A CA 1
ATOM 878 C C . VAL A 1 104 ? -6.723 0.583 -7.261 1.00 96.38 104 VAL A C 1
ATOM 880 O O . VAL A 1 104 ? -7.526 0.783 -8.170 1.00 96.38 104 VAL A O 1
ATOM 883 N N . ASN A 1 105 ? -6.038 1.567 -6.692 1.00 95.69 105 ASN A N 1
ATOM 884 C CA . ASN A 1 105 ? -6.178 2.970 -7.046 1.00 95.69 105 ASN A CA 1
ATOM 885 C C . ASN A 1 105 ? -5.139 3.357 -8.107 1.00 95.69 105 ASN A C 1
ATOM 887 O O . ASN A 1 105 ? -3.942 3.357 -7.824 1.00 95.69 105 ASN A O 1
ATOM 891 N N . ALA A 1 106 ? -5.598 3.746 -9.302 1.00 90.94 106 ALA A N 1
ATOM 892 C CA . ALA A 1 106 ? -4.745 4.206 -10.409 1.00 90.94 106 ALA A CA 1
ATOM 893 C C . ALA A 1 106 ? -4.191 5.635 -10.232 1.00 90.94 106 ALA A C 1
ATOM 895 O O . ALA A 1 106 ? -3.315 6.061 -10.975 1.00 90.94 106 ALA A O 1
ATOM 896 N N . SER A 1 107 ? -4.709 6.391 -9.260 1.00 90.81 107 SER A N 1
ATOM 897 C CA . SER A 1 107 ? -4.251 7.749 -8.942 1.00 90.81 107 SER A CA 1
ATOM 898 C C . SER A 1 107 ? -4.197 7.944 -7.423 1.00 90.81 107 SER A C 1
ATOM 900 O O . SER A 1 107 ? -5.087 8.578 -6.840 1.00 90.81 107 SER A O 1
ATOM 902 N N . PRO A 1 108 ? -3.189 7.373 -6.742 1.00 92.31 108 PRO A N 1
ATOM 903 C CA . PRO A 1 108 ? -3.087 7.463 -5.294 1.00 92.31 108 PRO A CA 1
ATOM 904 C C . PRO A 1 108 ? -2.887 8.896 -4.787 1.00 92.31 108 PRO A C 1
ATOM 906 O O . PRO A 1 108 ? -2.261 9.748 -5.413 1.00 92.31 108 PRO A O 1
ATOM 909 N N . GLY A 1 109 ? -3.413 9.171 -3.592 1.00 86.88 109 GLY A N 1
ATOM 910 C CA . GLY A 1 109 ? -3.295 10.481 -2.955 1.00 86.88 109 GLY A CA 1
ATOM 911 C C . GLY A 1 109 ? -1.905 10.744 -2.364 1.00 86.88 109 GLY A C 1
ATOM 912 O O . GLY A 1 109 ? -1.713 10.559 -1.159 1.00 86.88 109 GLY A O 1
ATOM 913 N N . CYS A 1 110 ? -0.984 11.273 -3.169 1.00 85.50 110 CYS A N 1
ATOM 914 C CA . CYS A 1 110 ? 0.421 11.524 -2.807 1.00 85.50 110 CYS A CA 1
ATOM 915 C C . CYS A 1 110 ? 0.712 12.914 -2.195 1.00 85.50 110 CYS A C 1
ATOM 917 O O . CYS A 1 110 ? 1.854 13.366 -2.153 1.00 85.50 110 CYS A O 1
ATOM 919 N N . SER A 1 111 ? -0.303 13.637 -1.709 1.00 82.00 111 SER A N 1
ATOM 920 C CA . SER A 1 111 ? -0.106 14.995 -1.181 1.00 82.00 111 SER A CA 1
ATOM 921 C C . SER A 1 111 ? 0.704 15.011 0.125 1.00 82.00 111 SER A C 1
ATOM 923 O O . SER A 1 111 ? 0.322 14.329 1.081 1.00 82.00 111 SER A O 1
ATOM 925 N N . ARG A 1 112 ? 1.693 15.910 0.232 1.00 80.25 112 ARG A N 1
ATOM 926 C CA . ARG A 1 112 ? 2.464 16.172 1.471 1.00 80.25 112 ARG A CA 1
ATOM 927 C C . ARG A 1 112 ? 1.644 16.829 2.592 1.00 80.25 112 ARG A C 1
ATOM 929 O O . ARG A 1 112 ? 1.973 16.702 3.766 1.00 80.25 112 ARG A O 1
ATOM 936 N N . ARG A 1 113 ? 0.568 17.551 2.252 1.00 76.75 113 ARG A N 1
ATOM 937 C CA . ARG A 1 113 ? -0.198 18.364 3.216 1.00 76.75 113 ARG A CA 1
ATOM 938 C C . ARG A 1 113 ? -0.817 17.510 4.327 1.00 76.75 113 ARG A C 1
ATOM 940 O O . ARG A 1 113 ? -1.595 16.593 4.050 1.00 76.75 113 ARG A O 1
ATOM 947 N N . ARG A 1 114 ? -0.559 17.899 5.584 1.00 74.00 114 ARG A N 1
ATOM 948 C CA . ARG A 1 114 ? -1.111 17.264 6.799 1.00 74.00 114 ARG A CA 1
ATOM 949 C C . ARG A 1 114 ? -0.819 15.752 6.856 1.00 74.00 114 ARG A C 1
ATOM 951 O O . ARG A 1 114 ? -1.699 14.957 7.194 1.00 74.00 114 ARG A O 1
ATOM 958 N N . ARG A 1 115 ? 0.390 15.355 6.447 1.00 82.19 115 ARG A N 1
ATOM 959 C CA . ARG A 1 115 ? 0.909 13.988 6.576 1.00 82.19 115 ARG A CA 1
ATOM 960 C C . ARG A 1 115 ? 2.044 13.956 7.608 1.00 82.19 115 ARG A C 1
ATOM 962 O O . ARG A 1 115 ? 2.755 14.953 7.721 1.00 82.19 115 ARG A O 1
ATOM 969 N N . PRO A 1 116 ? 2.221 12.837 8.327 1.00 85.12 116 PRO A N 1
ATOM 970 C CA . PRO A 1 116 ? 3.411 12.599 9.140 1.00 85.12 116 PRO A CA 1
ATOM 971 C C . PRO A 1 116 ? 4.707 12.730 8.318 1.00 85.12 116 PRO A C 1
ATOM 973 O O . PRO A 1 116 ? 4.716 12.419 7.123 1.00 85.12 116 PRO A O 1
ATOM 976 N N . ALA A 1 117 ? 5.788 13.218 8.933 1.00 87.88 117 ALA A N 1
ATOM 977 C CA . ALA A 1 117 ? 7.051 13.500 8.240 1.00 87.88 117 ALA A CA 1
ATOM 978 C C . ALA A 1 117 ? 7.685 12.237 7.631 1.00 87.88 117 ALA A C 1
ATOM 980 O O . ALA A 1 117 ? 8.183 12.263 6.510 1.00 87.88 117 ALA A O 1
ATOM 981 N N . ASP A 1 118 ? 7.592 11.110 8.326 1.00 86.50 118 ASP A N 1
ATOM 982 C CA . ASP A 1 118 ? 8.007 9.791 7.852 1.00 86.50 118 ASP A CA 1
ATOM 983 C C . ASP A 1 118 ? 7.249 9.358 6.584 1.00 86.50 118 ASP A C 1
ATOM 985 O O . ASP A 1 118 ? 7.858 8.803 5.670 1.00 86.50 118 ASP A O 1
ATOM 989 N N . MET A 1 119 ? 5.951 9.674 6.478 1.00 88.88 119 MET A N 1
ATOM 990 C CA . MET A 1 119 ? 5.167 9.453 5.254 1.00 88.88 119 MET A CA 1
ATOM 991 C C . MET A 1 119 ? 5.626 10.338 4.110 1.00 88.88 119 MET A C 1
ATOM 993 O O . MET A 1 119 ? 5.732 9.869 2.981 1.00 88.88 119 MET A O 1
ATOM 997 N N . VAL A 1 120 ? 5.918 11.606 4.390 1.00 90.50 120 VAL A N 1
ATOM 998 C CA . VAL A 1 120 ? 6.460 12.517 3.379 1.00 90.50 120 VAL A CA 1
ATOM 999 C C . VAL A 1 120 ? 7.801 12.006 2.856 1.00 90.50 120 VAL A C 1
ATOM 1001 O O . VAL A 1 120 ? 7.990 11.971 1.645 1.00 90.50 120 VAL A O 1
ATOM 1004 N N . ASN A 1 121 ? 8.687 11.548 3.740 1.00 90.25 121 ASN A N 1
ATOM 1005 C CA . ASN A 1 121 ? 9.993 11.013 3.357 1.00 90.25 121 ASN A CA 1
ATOM 1006 C C . ASN A 1 121 ? 9.872 9.716 2.544 1.00 90.25 121 ASN A C 1
ATOM 1008 O O . ASN A 1 121 ? 10.603 9.536 1.576 1.00 90.25 121 ASN A O 1
ATOM 1012 N N . SER A 1 122 ? 8.938 8.831 2.904 1.00 89.81 122 SER A N 1
ATOM 1013 C CA . SER A 1 122 ? 8.704 7.588 2.155 1.00 89.81 122 SER A CA 1
ATOM 1014 C C . SER A 1 122 ? 8.102 7.854 0.776 1.00 89.81 122 SER A C 1
ATOM 1016 O O . SER A 1 122 ? 8.515 7.233 -0.195 1.00 89.81 122 SER A O 1
ATOM 1018 N N . LEU A 1 123 ? 7.187 8.825 0.659 1.00 90.56 123 LEU A N 1
ATOM 1019 C CA . LEU A 1 123 ? 6.676 9.270 -0.640 1.00 90.56 123 LEU A CA 1
ATOM 1020 C C . LEU A 1 123 ? 7.777 9.896 -1.502 1.00 90.56 123 LEU A C 1
ATOM 1022 O O . LEU A 1 123 ? 7.819 9.620 -2.694 1.00 90.56 123 LEU A O 1
ATOM 1026 N N . GLN A 1 124 ? 8.647 10.725 -0.916 1.00 91.00 124 GLN A N 1
ATOM 1027 C CA . GLN A 1 124 ? 9.762 11.340 -1.637 1.00 91.00 124 GLN A CA 1
ATOM 1028 C C . GLN A 1 124 ? 10.693 10.266 -2.211 1.00 91.00 124 GLN A C 1
ATOM 1030 O O . GLN A 1 124 ? 10.876 10.227 -3.420 1.00 91.00 124 GLN A O 1
ATOM 1035 N N . ARG A 1 125 ? 11.159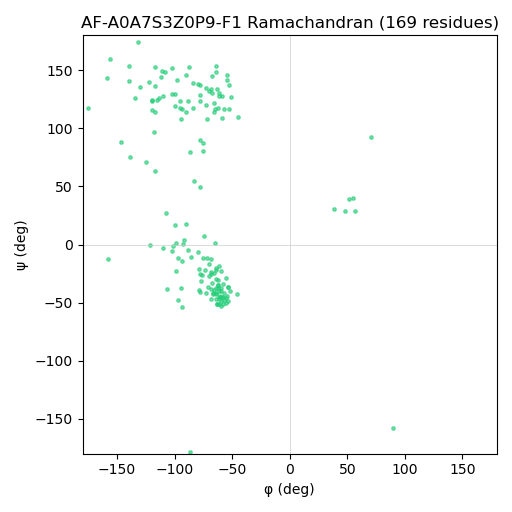 9.330 -1.370 1.00 90.00 125 ARG A N 1
ATOM 1036 C CA . ARG A 1 125 ? 11.982 8.189 -1.802 1.00 90.00 125 ARG A CA 1
ATOM 1037 C C . ARG A 1 125 ? 11.304 7.376 -2.905 1.00 90.00 125 ARG A C 1
ATOM 1039 O O . ARG A 1 125 ? 11.936 7.083 -3.907 1.00 90.00 125 ARG A O 1
ATOM 1046 N N . MET A 1 126 ? 10.018 7.057 -2.746 1.00 89.94 126 MET A N 1
ATOM 1047 C CA . MET A 1 126 ? 9.258 6.312 -3.752 1.00 89.94 126 MET A CA 1
ATOM 1048 C C . MET A 1 126 ? 9.260 7.021 -5.116 1.00 89.94 126 MET A C 1
ATOM 1050 O O . MET A 1 126 ? 9.402 6.354 -6.136 1.00 89.94 126 MET A O 1
ATOM 1054 N N . PHE A 1 127 ? 9.099 8.349 -5.157 1.00 89.75 127 PHE A N 1
ATOM 1055 C CA . PHE A 1 127 ? 9.140 9.106 -6.414 1.00 89.75 127 PHE A CA 1
ATOM 1056 C C . PHE A 1 127 ? 10.547 9.224 -6.993 1.00 89.75 127 PHE A C 1
ATOM 1058 O O . PHE A 1 127 ? 10.693 9.073 -8.203 1.00 89.75 127 PHE A O 1
ATOM 1065 N N . ASP A 1 128 ? 11.554 9.463 -6.153 1.00 88.88 128 ASP A N 1
ATOM 1066 C CA . ASP A 1 128 ? 12.950 9.534 -6.589 1.00 88.88 128 ASP A CA 1
ATOM 1067 C C . ASP A 1 128 ? 13.364 8.197 -7.233 1.00 88.88 128 ASP A C 1
ATOM 1069 O O . ASP A 1 128 ? 13.837 8.164 -8.365 1.00 88.88 128 ASP A O 1
ATOM 1073 N N . GLU A 1 129 ? 13.067 7.075 -6.569 1.00 87.31 129 GLU A N 1
ATOM 1074 C CA . GLU A 1 129 ? 13.344 5.732 -7.088 1.00 87.31 129 GLU A CA 1
ATOM 1075 C C . GLU A 1 129 ? 12.485 5.383 -8.319 1.00 87.31 129 GLU A C 1
ATOM 1077 O O . GLU A 1 129 ? 12.957 4.696 -9.220 1.00 87.31 129 GLU A O 1
ATOM 1082 N N . LEU A 1 130 ? 11.239 5.870 -8.409 1.00 87.06 130 LEU A N 1
ATOM 1083 C CA . LEU A 1 130 ? 10.403 5.673 -9.599 1.00 87.06 130 LEU A CA 1
ATOM 1084 C C . LEU A 1 130 ? 11.001 6.360 -10.832 1.00 87.06 130 LEU A C 1
ATOM 1086 O O . LEU A 1 130 ? 10.914 5.801 -11.919 1.00 87.06 130 LEU A O 1
ATOM 1090 N N . VAL A 1 131 ? 11.612 7.540 -10.696 1.00 87.06 131 VAL A N 1
ATOM 1091 C CA . VAL A 1 131 ? 12.286 8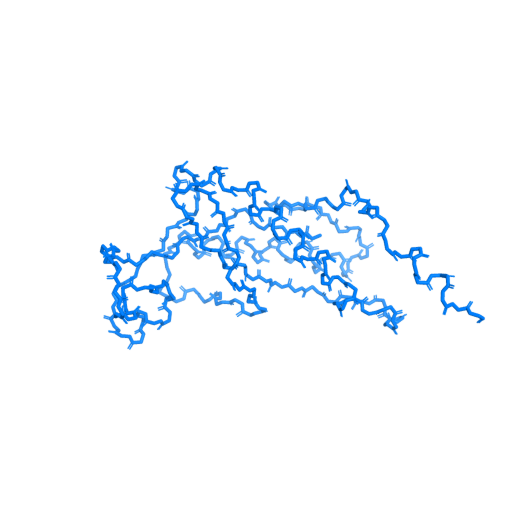.215 -11.820 1.00 87.06 131 VAL A CA 1
ATOM 1092 C C . VAL A 1 131 ? 13.466 7.383 -12.320 1.00 87.06 131 VAL A C 1
ATOM 1094 O O . VAL A 1 131 ? 13.563 7.141 -13.524 1.00 87.06 131 VAL A O 1
ATOM 1097 N N . GLU A 1 132 ? 14.304 6.891 -11.409 1.00 83.62 132 GLU A N 1
ATOM 1098 C CA . GLU A 1 132 ? 15.451 6.031 -11.732 1.00 83.62 132 GLU A CA 1
ATOM 1099 C C . GLU A 1 132 ? 15.026 4.711 -12.389 1.00 83.62 132 GLU A C 1
ATOM 1101 O O . GLU A 1 132 ? 15.647 4.244 -13.341 1.00 83.62 132 GLU A O 1
ATOM 1106 N N . LEU A 1 133 ? 13.931 4.119 -11.910 1.00 81.12 133 LEU A N 1
ATOM 1107 C CA . LEU A 1 133 ? 13.423 2.840 -12.396 1.00 81.12 133 LEU A CA 1
ATOM 1108 C C . LEU A 1 133 ? 12.667 2.959 -13.729 1.00 81.12 133 LEU A C 1
ATOM 1110 O O . LEU A 1 133 ? 12.765 2.085 -14.584 1.00 81.12 133 LEU A O 1
ATOM 1114 N N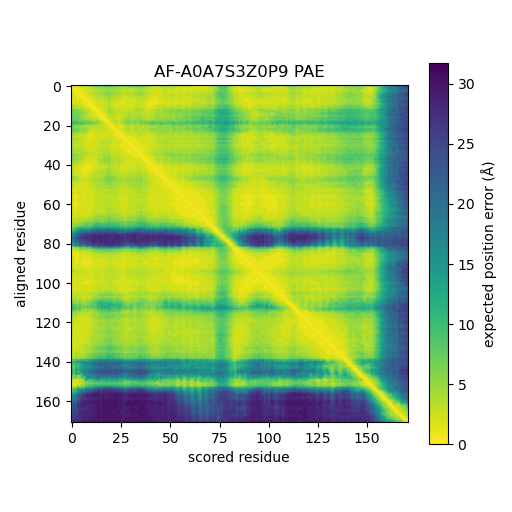 . ALA A 1 134 ? 11.854 4.001 -13.898 1.00 79.94 134 ALA A N 1
ATOM 1115 C CA . ALA A 1 134 ? 10.902 4.101 -15.002 1.00 79.94 134 ALA A CA 1
ATOM 1116 C C . ALA A 1 134 ? 11.319 5.099 -16.084 1.00 79.94 134 ALA A C 1
ATOM 1118 O O . ALA A 1 134 ? 11.078 4.877 -17.265 1.00 79.94 134 ALA A O 1
ATOM 1119 N N . ILE A 1 135 ? 11.900 6.233 -15.698 1.00 82.31 135 ILE A N 1
ATOM 1120 C CA . ILE A 1 135 ? 12.105 7.357 -16.617 1.00 82.31 135 ILE A CA 1
ATOM 1121 C C . ILE A 1 135 ? 13.514 7.341 -17.196 1.00 82.31 135 ILE A C 1
ATOM 1123 O O . ILE A 1 135 ? 13.659 7.432 -18.411 1.00 82.31 135 ILE A O 1
ATOM 1127 N N . VAL A 1 136 ? 14.541 7.179 -16.359 1.00 82.81 136 VAL A N 1
ATOM 1128 C CA . VAL A 1 136 ? 15.944 7.150 -16.807 1.00 82.81 136 VAL A CA 1
ATOM 1129 C C . VAL A 1 136 ? 16.189 6.101 -17.907 1.00 82.81 136 VAL A C 1
ATOM 1131 O O . VAL A 1 136 ? 16.778 6.463 -18.926 1.00 82.81 136 VAL A O 1
ATOM 1134 N N . PRO A 1 137 ? 15.678 4.854 -17.821 1.00 78.75 137 PRO A N 1
ATOM 1135 C CA . PRO A 1 137 ? 15.882 3.851 -18.872 1.00 78.75 137 PRO A CA 1
ATOM 1136 C C . PRO A 1 137 ? 15.278 4.244 -20.225 1.00 78.75 137 PRO A C 1
ATOM 1138 O O . PRO A 1 137 ? 15.824 3.892 -21.265 1.00 78.75 137 PRO A O 1
ATOM 1141 N N . LEU A 1 138 ? 14.178 5.010 -20.224 1.00 76.88 138 LEU A N 1
ATOM 1142 C CA . LEU A 1 138 ? 13.554 5.518 -21.451 1.00 76.88 138 LEU A CA 1
ATOM 1143 C C . LEU A 1 138 ? 14.349 6.654 -22.110 1.00 76.88 138 LEU A C 1
ATOM 1145 O O . LEU A 1 138 ? 14.117 6.945 -23.285 1.00 76.88 138 LEU A O 1
ATOM 1149 N N . LEU A 1 139 ? 15.196 7.345 -21.345 1.00 81.88 139 LEU A N 1
ATOM 1150 C CA . LEU A 1 139 ? 16.000 8.474 -21.816 1.00 81.88 139 LEU A CA 1
ATOM 1151 C C . LEU A 1 139 ? 17.398 8.034 -22.258 1.00 81.88 139 LEU A C 1
ATOM 1153 O O . LEU A 1 139 ? 17.912 8.557 -23.242 1.00 81.88 139 LEU A O 1
ATOM 1157 N N . ASP A 1 140 ? 17.980 7.069 -21.548 1.00 78.75 140 ASP A N 1
ATOM 1158 C CA . ASP A 1 140 ? 19.365 6.635 -21.738 1.00 78.75 140 ASP A CA 1
ATOM 1159 C C . ASP A 1 140 ? 19.501 5.357 -22.593 1.00 78.75 140 ASP A C 1
ATOM 1161 O O . ASP A 1 140 ? 20.619 4.869 -22.757 1.00 78.75 140 ASP A O 1
ATOM 1165 N N . ASP A 1 141 ? 18.393 4.781 -23.089 1.00 67.12 141 ASP A N 1
ATOM 1166 C CA . ASP A 1 141 ? 18.336 3.470 -23.774 1.00 67.12 141 ASP A CA 1
ATOM 1167 C C . ASP A 1 141 ? 19.086 2.351 -23.007 1.00 67.12 141 ASP A C 1
ATOM 1169 O O . ASP A 1 141 ? 19.612 1.393 -23.578 1.00 67.12 141 ASP A O 1
ATOM 1173 N N . LYS A 1 142 ? 19.144 2.473 -21.676 1.00 63.12 142 LYS A N 1
ATOM 1174 C CA . LYS A 1 142 ? 19.733 1.481 -20.768 1.00 63.12 142 LYS A CA 1
ATOM 1175 C C . LYS A 1 142 ? 18.685 0.446 -20.374 1.00 63.12 142 LYS A C 1
ATOM 1177 O O . LYS A 1 142 ? 17.494 0.749 -20.310 1.00 63.12 142 LYS A O 1
ATOM 1182 N N . GLU A 1 143 ? 19.129 -0.768 -20.042 1.00 64.06 143 GLU A N 1
ATOM 1183 C CA . GLU A 1 143 ? 18.259 -1.727 -19.355 1.00 64.06 143 GLU A CA 1
ATOM 1184 C C . GLU A 1 143 ? 17.697 -1.096 -18.080 1.00 64.06 143 GLU A C 1
ATOM 1186 O O . GLU A 1 143 ? 18.413 -0.372 -17.388 1.00 64.06 143 GLU A O 1
ATOM 1191 N N . THR A 1 144 ? 16.426 -1.372 -17.770 1.00 63.69 144 THR A N 1
ATOM 1192 C CA . THR A 1 144 ? 15.800 -0.923 -16.524 1.00 63.69 144 THR A CA 1
ATOM 1193 C C . THR A 1 144 ? 16.589 -1.471 -15.340 1.00 63.69 144 THR A C 1
ATOM 1195 O O . THR A 1 144 ? 16.534 -2.677 -15.085 1.00 63.69 144 THR A O 1
ATOM 1198 N N . PRO A 1 145 ? 17.328 -0.629 -14.603 1.00 59.59 145 PRO A N 1
ATOM 1199 C CA . PRO A 1 145 ? 18.121 -1.126 -13.506 1.00 59.59 145 PRO A CA 1
ATOM 1200 C C . PRO A 1 145 ? 17.186 -1.329 -12.307 1.00 59.59 145 PRO A C 1
ATOM 1202 O O . PRO A 1 145 ? 16.322 -0.496 -12.027 1.00 59.59 145 PRO A O 1
ATOM 1205 N N . VAL A 1 146 ? 17.342 -2.433 -11.574 1.00 58.75 146 VAL A N 1
ATOM 1206 C CA . VAL A 1 146 ? 16.677 -2.594 -10.272 1.00 58.75 146 VAL A CA 1
ATOM 1207 C C . VAL A 1 146 ? 17.441 -1.732 -9.265 1.00 58.75 146 VAL A C 1
ATOM 1209 O O . VAL A 1 146 ? 18.331 -2.211 -8.566 1.00 58.75 146 VAL A O 1
ATOM 1212 N N . LEU A 1 147 ? 17.165 -0.427 -9.264 1.00 57.28 147 LEU A N 1
ATOM 1213 C CA . LEU A 1 147 ? 17.728 0.533 -8.315 1.00 57.28 147 LEU A CA 1
ATOM 1214 C C . LEU A 1 147 ? 16.734 0.803 -7.183 1.00 57.28 147 LEU A C 1
ATOM 1216 O O . LEU A 1 147 ? 15.532 0.942 -7.406 1.00 57.28 147 LEU A O 1
ATOM 1220 N N . GLY A 1 148 ? 17.260 0.936 -5.966 1.00 60.25 148 GLY A N 1
ATOM 1221 C CA . GLY A 1 148 ? 16.492 1.376 -4.803 1.00 60.25 148 GLY A CA 1
ATOM 1222 C C . GLY A 1 148 ? 15.826 0.250 -4.017 1.00 60.25 148 GLY A C 1
ATOM 1223 O O . GLY A 1 148 ? 16.262 -0.899 -4.029 1.00 60.25 148 GLY A O 1
ATOM 1224 N N . SER A 1 149 ? 14.793 0.615 -3.266 1.00 70.50 149 SER A N 1
ATOM 1225 C CA . SER A 1 149 ? 14.143 -0.247 -2.278 1.00 70.50 149 SER A CA 1
ATOM 1226 C C . SER A 1 149 ? 13.064 -1.143 -2.892 1.00 70.50 149 SER A C 1
ATOM 1228 O O . SER A 1 149 ? 12.555 -2.036 -2.217 1.00 70.50 149 SER A O 1
ATOM 1230 N N . TRP A 1 150 ? 12.684 -0.905 -4.150 1.00 75.00 150 TRP A N 1
ATOM 1231 C CA . TRP A 1 150 ? 11.639 -1.658 -4.838 1.00 75.00 150 TRP A CA 1
ATOM 1232 C C . TRP A 1 150 ? 11.987 -3.141 -4.959 1.00 75.00 150 TRP A C 1
ATOM 1234 O O . TRP A 1 150 ? 13.046 -3.522 -5.453 1.00 75.00 150 TRP A O 1
ATOM 1244 N N . GLU A 1 151 ? 11.040 -3.992 -4.572 1.00 78.00 151 GLU A N 1
ATOM 1245 C CA . GLU A 1 151 ? 11.135 -5.423 -4.819 1.00 78.00 151 GLU A CA 1
ATOM 1246 C C . GLU A 1 151 ? 10.626 -5.709 -6.236 1.00 78.00 151 GLU A C 1
ATOM 1248 O O . GLU A 1 151 ? 9.453 -5.472 -6.557 1.00 78.00 151 GLU A O 1
ATOM 1253 N N . GLU A 1 152 ? 11.507 -6.219 -7.099 1.00 79.38 152 GLU A N 1
ATOM 1254 C CA . GLU A 1 152 ? 11.087 -6.790 -8.373 1.00 79.38 152 GLU A CA 1
ATOM 1255 C C . GLU A 1 152 ? 10.262 -8.048 -8.097 1.00 79.38 152 GLU A C 1
ATOM 1257 O O . GLU A 1 152 ? 10.757 -9.071 -7.612 1.00 79.38 152 GLU A O 1
ATOM 1262 N N . LEU A 1 153 ? 8.981 -7.989 -8.443 1.00 76.50 153 LEU A N 1
ATOM 1263 C CA . LEU A 1 153 ? 8.110 -9.147 -8.377 1.00 76.50 153 LEU A CA 1
ATOM 1264 C C . LEU A 1 153 ? 8.420 -10.022 -9.591 1.00 76.50 153 LEU A C 1
ATOM 1266 O O . LEU A 1 153 ? 7.828 -9.844 -10.661 1.00 76.50 153 LEU A O 1
ATOM 1270 N N . LYS A 1 154 ? 9.375 -10.948 -9.426 1.00 65.06 154 LYS A N 1
ATOM 1271 C CA . LYS A 1 154 ? 9.717 -11.940 -10.449 1.00 65.06 154 LYS A CA 1
ATOM 1272 C C . LYS A 1 154 ? 8.448 -12.665 -10.878 1.00 65.06 154 LYS A C 1
ATOM 1274 O O . LYS A 1 154 ? 7.857 -13.421 -10.106 1.00 65.06 154 LYS A O 1
ATOM 1279 N N . THR A 1 155 ? 8.077 -12.523 -12.143 1.00 57.22 155 THR A N 1
ATOM 1280 C CA . THR A 1 155 ? 7.094 -13.387 -12.809 1.00 57.22 155 THR A CA 1
ATOM 1281 C C . THR A 1 155 ? 7.762 -14.718 -13.181 1.00 57.22 155 THR A C 1
ATOM 1283 O O . THR A 1 155 ? 7.736 -15.187 -14.313 1.00 57.22 155 THR A O 1
ATOM 1286 N N . GLY A 1 156 ? 8.440 -15.331 -12.209 1.00 44.38 156 GLY A N 1
ATOM 1287 C CA . GLY A 1 156 ? 9.263 -16.525 -12.370 1.00 44.38 156 GLY A CA 1
ATOM 1288 C C . GLY A 1 156 ? 8.455 -17.816 -12.326 1.00 44.38 156 GLY A C 1
ATOM 1289 O O . GLY A 1 156 ? 8.748 -18.676 -11.507 1.00 44.38 156 GLY A O 1
ATOM 1290 N N . GLN A 1 157 ? 7.431 -17.926 -13.169 1.00 40.12 157 GLN A N 1
ATOM 1291 C CA . GLN A 1 157 ? 6.856 -19.168 -13.688 1.00 40.12 157 GLN A CA 1
ATOM 1292 C C . GLN A 1 157 ? 5.795 -18.757 -14.708 1.00 40.12 157 GLN A C 1
ATOM 1294 O O . GLN A 1 157 ? 4.804 -18.121 -14.355 1.00 40.12 157 GLN A O 1
ATOM 1299 N N . MET A 1 158 ? 5.989 -19.137 -15.976 1.00 39.62 158 MET A N 1
ATOM 1300 C CA . MET A 1 158 ? 4.860 -19.337 -16.880 1.00 39.62 158 MET A CA 1
ATOM 1301 C C . MET A 1 158 ? 3.813 -20.140 -16.108 1.00 39.62 158 MET A C 1
ATOM 1303 O O . MET A 1 158 ? 4.039 -21.316 -15.811 1.00 39.62 158 MET A O 1
ATOM 1307 N N . PHE A 1 159 ? 2.691 -19.518 -15.758 1.00 36.91 159 PHE A N 1
ATOM 1308 C CA . PHE A 1 159 ? 1.556 -20.287 -15.284 1.00 36.91 159 PHE A CA 1
ATOM 1309 C C . PHE A 1 159 ? 1.177 -21.272 -16.402 1.00 36.91 159 PHE A C 1
ATOM 1311 O O . PHE A 1 159 ? 1.060 -20.878 -17.569 1.00 36.91 159 PHE A O 1
ATOM 1318 N N . PRO A 1 160 ? 1.061 -22.575 -16.103 1.00 36.97 160 PRO A N 1
ATOM 1319 C CA . PRO A 1 160 ? 0.770 -23.565 -17.117 1.00 36.97 160 PRO A CA 1
ATOM 1320 C C . PRO A 1 160 ? -0.677 -23.409 -17.600 1.00 36.97 160 PRO A C 1
ATOM 1322 O O . PRO A 1 160 ? -1.610 -23.422 -16.807 1.00 36.97 160 PRO A O 1
ATOM 1325 N N . ARG A 1 161 ? -0.829 -23.398 -18.931 1.00 40.31 161 ARG A N 1
ATOM 1326 C CA . ARG A 1 161 ? -2.047 -23.721 -19.702 1.00 40.31 161 ARG A CA 1
ATOM 1327 C C . ARG A 1 161 ? -3.219 -22.728 -19.630 1.00 40.31 161 ARG A C 1
ATOM 1329 O O . ARG A 1 161 ? -4.185 -22.946 -18.915 1.00 40.31 161 ARG A O 1
ATOM 1336 N N . SER A 1 162 ? -3.237 -21.798 -20.586 1.00 40.47 162 SER A N 1
ATOM 1337 C CA . SER A 1 162 ? -4.466 -21.498 -21.359 1.00 40.47 162 SER A CA 1
ATOM 1338 C C . SER A 1 162 ? -4.210 -20.829 -22.721 1.00 40.47 162 SER A C 1
ATOM 1340 O O . SER A 1 162 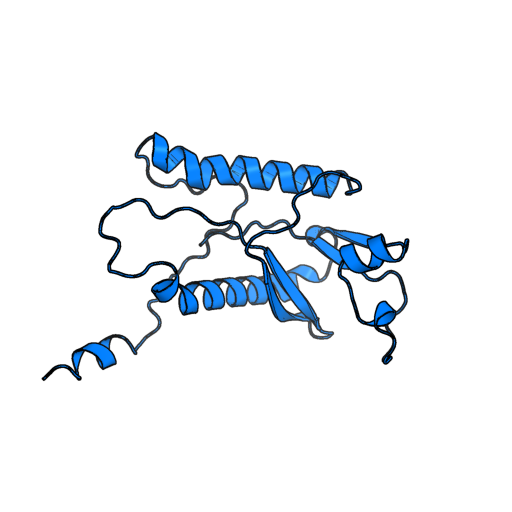? -5.064 -20.899 -23.601 1.00 40.47 162 SER A O 1
ATOM 1342 N N . VAL A 1 163 ? -3.000 -20.332 -23.015 1.00 39.34 163 VAL A N 1
ATOM 1343 C CA . VAL A 1 163 ? -2.677 -19.786 -24.358 1.00 39.34 163 VAL A CA 1
ATOM 1344 C C . VAL A 1 163 ? -2.644 -20.866 -25.460 1.00 39.34 163 VAL A C 1
ATOM 1346 O O . VAL A 1 163 ? -2.920 -20.584 -26.627 1.00 39.34 163 VAL A O 1
ATOM 1349 N N . GLN A 1 164 ? -2.417 -22.143 -25.117 1.00 33.09 164 GLN A N 1
ATOM 1350 C CA . GLN A 1 164 ? -2.586 -23.250 -26.077 1.00 33.09 164 GLN A CA 1
ATOM 1351 C C . GLN A 1 164 ? -4.057 -23.523 -26.446 1.00 33.09 164 GLN A C 1
ATOM 1353 O O . GLN A 1 164 ? -4.315 -24.140 -27.477 1.00 33.09 164 GLN A O 1
ATOM 1358 N N . GLN A 1 165 ? -5.023 -23.030 -25.664 1.00 37.84 165 GLN A N 1
ATOM 1359 C CA . GLN A 1 165 ? -6.450 -23.156 -25.972 1.00 37.84 165 GLN A CA 1
ATOM 1360 C C . GLN A 1 165 ? -6.899 -22.127 -27.023 1.00 37.84 165 GLN A C 1
ATOM 1362 O O . GLN A 1 165 ? -7.852 -22.373 -27.756 1.00 37.84 165 GLN A O 1
ATOM 1367 N N . TRP A 1 166 ? -6.150 -21.030 -27.191 1.00 37.47 166 TRP A N 1
ATOM 1368 C CA . TRP A 1 166 ? -6.409 -20.042 -28.242 1.00 37.47 166 TRP A CA 1
ATOM 1369 C C . TRP A 1 166 ? -5.938 -20.509 -29.630 1.00 37.47 166 TRP A C 1
ATOM 1371 O O . TRP A 1 166 ? -6.578 -20.210 -30.635 1.00 37.47 166 TRP A O 1
ATOM 1381 N N . LYS A 1 167 ? -4.868 -21.318 -29.704 1.00 35.28 167 LYS A N 1
ATOM 1382 C CA . LYS A 1 167 ? -4.333 -21.846 -30.978 1.00 35.28 167 LYS A CA 1
ATOM 1383 C C . LYS A 1 167 ? -5.103 -23.046 -31.555 1.00 35.28 167 LYS A C 1
ATOM 1385 O O . LYS A 1 167 ? -4.799 -23.452 -32.669 1.00 35.28 167 LYS A O 1
ATOM 1390 N N . ARG A 1 168 ? -6.087 -23.609 -30.840 1.00 37.84 168 ARG A N 1
ATOM 1391 C CA . ARG A 1 168 ? -6.922 -24.730 -31.328 1.00 37.84 168 ARG A CA 1
ATOM 1392 C C . ARG A 1 168 ? -8.269 -24.318 -31.927 1.00 37.84 168 ARG A C 1
ATOM 1394 O O . ARG A 1 168 ? -8.881 -25.138 -32.594 1.00 37.84 168 ARG A O 1
ATOM 1401 N N . ASN A 1 169 ? -8.695 -23.065 -31.754 1.00 38.00 169 ASN A N 1
ATOM 1402 C CA . ASN A 1 169 ? -9.988 -22.573 -32.253 1.00 38.00 169 ASN A CA 1
ATOM 1403 C C . ASN A 1 169 ? -9.864 -21.623 -33.454 1.00 38.00 169 ASN A C 1
ATOM 1405 O O . ASN A 1 169 ? -10.733 -20.782 -33.677 1.00 38.00 169 ASN A O 1
ATOM 1409 N N . LYS A 1 170 ? -8.800 -21.760 -34.245 1.00 37.03 170 LYS A N 1
ATOM 1410 C CA . LYS A 1 170 ? -8.764 -21.202 -35.596 1.00 37.03 170 LYS A CA 1
ATOM 1411 C C . LYS A 1 170 ? -8.614 -22.346 -36.588 1.00 37.03 170 LYS A C 1
ATOM 1413 O O . LYS A 1 170 ? -7.524 -22.886 -36.755 1.00 37.03 170 LYS A O 1
ATOM 1418 N N . ILE A 1 171 ? -9.779 -22.729 -37.109 1.00 40.97 171 ILE A N 1
ATOM 1419 C CA . ILE A 1 171 ? -9.982 -23.302 -38.444 1.00 40.97 171 ILE A CA 1
ATOM 1420 C C . ILE A 1 171 ? -9.181 -22.477 -39.455 1.00 40.97 171 ILE A C 1
ATOM 1422 O O . ILE A 1 171 ? -9.169 -21.231 -39.290 1.00 40.97 171 ILE A O 1
#

Sequence (171 aa):
FFLHPDGYCRVNPTEWKMSAKKGLQVTNVSYFKRKNLTYTLVPTKNWTDFPRSWERIKRAVTLTCVETQDIMHPPRQSNNRSGYMLFAFDFLIDRDYKPWLLEVNASPGCSRRRRPADMVNSLQRMFDELVELAIVPLLDDKETPVLGSWEELKTGQMFPRSVQQWKRNKI

Foldseek 3Di:
DKDFPKDKDQDLPDDADPDPPPSNVDRDPVVCVVVVHDIDIDICVPVPCSVVQVVLVLVVVVVVCVVCVCVQCPPPPPPDDRADFDKDWDWDADPNRYTDTDDIHRDDDLDPPPDDPVSVVSSVQVVVVCCLQGPVCVVVVDDRDPDDRIDDSPPPDDPDDDVVVVVVPDD

Solvent-accessible surface area (backbone atoms only — not comparable to full-atom values): 10957 Å² total; per-residue (Å²): 101,75,43,68,77,81,50,69,44,58,41,54,80,64,82,78,57,99,61,92,53,61,86,58,73,51,47,58,65,68,58,27,58,77,67,75,43,82,71,45,78,41,52,40,90,77,40,87,66,43,74,73,25,44,68,59,44,52,50,52,52,52,51,55,51,60,80,41,38,66,76,76,55,50,93,78,70,86,77,89,71,85,80,85,83,68,71,40,78,42,68,49,70,49,98,82,42,48,65,39,83,74,51,76,37,76,75,58,90,81,69,64,76,99,52,60,68,70,57,43,52,51,53,50,51,52,51,57,36,44,42,58,39,61,47,48,23,76,74,67,79,43,78,67,52,95,55,76,75,51,44,71,55,74,81,86,61,83,76,84,84,60,73,71,62,62,71,69,75,65,130

Nearest PDB structures (foldseek):
  8riw-assembly1_F  TM=6.603E-01  e=3.812E-03  Gallus gallus
  4o4j-assembly1_F  TM=6.804E-01  e=4.615E-02  Gallus gallus
  4rnd-assembly1_A  TM=2.618E-01  e=5.271E+00  Saccharomyces cerevisiae S288C

Secondary structure (DSSP, 8-state):
-EE-S--EEEE-SSPP---S-HHHH---HHHHHHTT---EEEEGGG-TTTHHHHHHHHHHHHHHHHHHHHHHS-TT--SS-PPP---EEEEEE-TTS-EEEEEEESS-----TT--HHHHHHHHHHHHHHIIIIIHHHHH-------SS-EE----S--SSSHHHHTTS--

Organism: NCBI:txid91324

InterPro domains:
  IPR004344 Tubulin-tyrosine ligase/Tubulin polyglutamylase [PF03133] (48-137)
  IPR004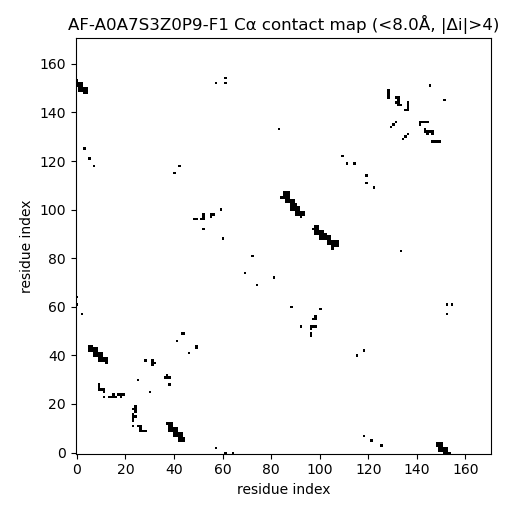344 Tubulin-tyrosine ligase/Tubulin polyglutamylase [PS51221] (1-146)

pLDDT: mean 80.78, std 17.7, range [33.09, 97.94]

Mean predicted aligned error: 8.88 Å